Protein AF-A0A897NLY4-F1 (afdb_monomer_lite)

Radius of gyration: 26.13 Å; chains: 1; bounding box: 67×65×35 Å

Sequence (76 aa):
MSRRLHAWLSRLSGPTQAETPPSGDDSEDEATTALFSCPACETTYISEEMDACSKCGESVTQIPTERELALSTSRT

pLDDT: mean 73.04, std 18.2, range [42.19, 94.75]

Secondary structure (DSSP, 8-state):
------SS-S---S-------------------EEEEETTTTEEEEES--SB-TTT-PBPEEEPPHHHHHHHHT--

Foldseek 3Di:
DDDDDDPPPDPPDDPPPPPPPPPPDPPPVVVQFWWKADPVVRDIDTHNDDQADPPPRHGIDTDDDPVVVVVVVPPD

Structure (mmCIF, N/CA/C/O backbone):
data_AF-A0A897NLY4-F1
#
_entry.id   AF-A0A897NLY4-F1
#
loop_
_atom_site.group_PDB
_atom_site.id
_atom_site.type_symbol
_atom_site.label_atom_id
_atom_site.label_alt_id
_atom_site.label_comp_id
_atom_site.label_asym_id
_atom_site.label_entity_id
_atom_site.label_seq_id
_atom_site.pdbx_PDB_ins_code
_atom_site.Cartn_x
_atom_site.Cartn_y
_atom_site.Cartn_z
_atom_site.occupancy
_atom_site.B_iso_or_equiv
_atom_site.auth_seq_id
_atom_site.auth_comp_id
_atom_site.auth_asym_id
_atom_site.auth_atom_id
_atom_site.pdbx_PDB_model_num
ATOM 1 N N . MET A 1 1 ? 55.948 -43.741 -4.122 1.00 42.19 1 MET A N 1
ATOM 2 C CA . MET A 1 1 ? 56.078 -42.803 -5.253 1.00 42.19 1 MET A CA 1
ATOM 3 C C . MET A 1 1 ? 54.731 -42.153 -5.512 1.00 42.19 1 MET A C 1
ATOM 5 O O . MET A 1 1 ? 53.753 -42.865 -5.682 1.00 42.19 1 MET A O 1
ATOM 9 N N . SER A 1 2 ? 54.687 -40.822 -5.490 1.00 50.25 2 SER A N 1
ATOM 10 C CA . SER A 1 2 ? 53.556 -40.003 -5.934 1.00 50.25 2 SER A CA 1
ATOM 11 C C . SER A 1 2 ? 53.230 -40.219 -7.417 1.00 50.25 2 SER A C 1
ATOM 13 O O . SER A 1 2 ? 54.075 -40.743 -8.149 1.00 50.25 2 SER A O 1
ATOM 15 N N . ARG A 1 3 ? 52.096 -39.626 -7.842 1.00 51.38 3 ARG A N 1
ATOM 16 C CA . ARG A 1 3 ? 51.547 -39.477 -9.214 1.00 51.38 3 ARG A CA 1
ATOM 17 C C . ARG A 1 3 ? 50.508 -40.591 -9.483 1.00 51.38 3 ARG A C 1
ATOM 19 O O . ARG A 1 3 ? 50.838 -41.753 -9.347 1.00 51.38 3 ARG A O 1
ATOM 26 N N . ARG A 1 4 ? 49.251 -40.357 -9.877 1.00 61.25 4 ARG A N 1
ATOM 27 C CA . ARG A 1 4 ? 48.624 -39.272 -10.652 1.00 61.25 4 ARG A CA 1
ATOM 28 C C . ARG A 1 4 ? 47.121 -39.252 -10.300 1.00 61.25 4 ARG A C 1
ATOM 30 O O . ARG A 1 4 ? 46.429 -40.234 -10.523 1.00 61.25 4 ARG A O 1
ATOM 37 N N . LEU A 1 5 ? 46.624 -38.201 -9.646 1.00 61.97 5 LEU A N 1
ATOM 38 C CA . LEU A 1 5 ? 45.601 -37.292 -10.195 1.00 61.97 5 LEU A CA 1
ATOM 39 C C . LEU A 1 5 ? 45.323 -37.583 -11.682 1.00 61.97 5 LEU A C 1
ATOM 41 O O . LEU A 1 5 ? 46.281 -37.533 -12.440 1.00 61.97 5 LEU A O 1
ATOM 45 N N . HIS A 1 6 ? 44.073 -37.881 -12.073 1.00 55.19 6 HIS A N 1
ATOM 46 C CA . HIS A 1 6 ? 43.464 -37.709 -13.420 1.00 55.19 6 HIS A CA 1
ATOM 47 C C . HIS A 1 6 ? 42.296 -38.699 -13.669 1.00 55.19 6 HIS A C 1
ATOM 49 O O . HIS A 1 6 ? 42.252 -39.383 -14.685 1.00 55.19 6 HIS A O 1
ATOM 55 N N . ALA A 1 7 ? 41.307 -38.760 -12.772 1.00 54.47 7 ALA A N 1
ATOM 56 C CA . ALA A 1 7 ? 40.028 -39.431 -13.066 1.00 54.47 7 ALA A CA 1
ATOM 57 C C . ALA A 1 7 ? 38.838 -38.452 -13.072 1.00 54.47 7 ALA A C 1
ATOM 59 O O . ALA A 1 7 ? 37.699 -38.855 -12.874 1.00 54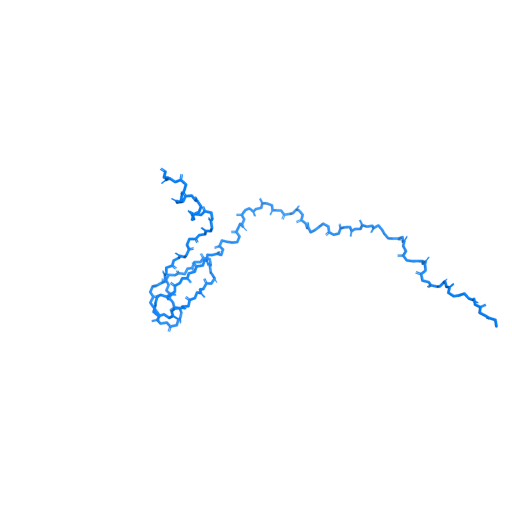.47 7 ALA A O 1
ATOM 60 N N . TRP A 1 8 ? 39.100 -37.155 -13.279 1.00 59.84 8 TRP A N 1
ATOM 61 C CA . TRP A 1 8 ? 38.072 -36.103 -13.268 1.00 59.84 8 TRP A CA 1
ATOM 62 C C . TRP A 1 8 ? 37.821 -35.442 -14.638 1.00 59.84 8 TRP A C 1
ATOM 64 O O . TRP A 1 8 ? 36.964 -34.576 -14.746 1.00 59.84 8 TRP A O 1
ATOM 74 N N . LEU A 1 9 ? 38.520 -35.860 -15.704 1.00 55.81 9 LEU A N 1
ATOM 75 C CA . LEU A 1 9 ? 38.512 -35.181 -17.014 1.00 55.81 9 LEU A CA 1
ATOM 76 C C . LEU A 1 9 ? 37.789 -35.963 -18.128 1.00 55.81 9 LEU A C 1
ATOM 78 O O . LEU A 1 9 ? 38.306 -36.123 -19.230 1.00 55.81 9 LEU A O 1
ATOM 82 N N . SER A 1 10 ? 36.586 -36.481 -17.872 1.00 54.34 10 SER A N 1
ATOM 83 C CA . SER A 1 10 ? 35.818 -37.181 -18.927 1.00 54.34 10 SER A CA 1
ATOM 84 C C . SER A 1 10 ? 34.320 -36.879 -18.940 1.00 54.34 10 SER A C 1
ATOM 86 O O . SER A 1 10 ? 33.536 -37.671 -19.446 1.00 54.34 10 SER A O 1
ATOM 88 N N . ARG A 1 11 ? 33.901 -35.718 -18.422 1.00 56.19 11 ARG A N 1
ATOM 89 C CA . ARG A 1 11 ? 32.510 -35.241 -18.545 1.00 56.19 11 ARG A CA 1
ATOM 90 C C . ARG A 1 11 ? 32.383 -33.832 -19.147 1.00 56.19 11 ARG A C 1
ATOM 92 O O . ARG A 1 11 ? 31.414 -33.141 -18.871 1.00 56.19 11 ARG A O 1
ATOM 99 N N . LEU A 1 12 ? 33.330 -33.414 -19.995 1.00 59.47 12 LEU A N 1
ATOM 100 C CA . LEU A 1 12 ? 33.212 -32.200 -20.825 1.00 59.47 12 LEU A CA 1
ATOM 101 C C . LEU A 1 12 ? 32.900 -32.555 -22.288 1.00 59.47 12 LEU A C 1
ATOM 103 O O . LEU A 1 12 ? 33.654 -32.239 -23.202 1.00 59.47 12 LEU A O 1
ATOM 107 N N . SER A 1 13 ? 31.793 -33.250 -22.523 1.00 58.16 13 SER A N 1
ATOM 108 C CA . SER A 1 13 ? 31.207 -33.388 -23.864 1.00 58.16 13 SER A CA 1
ATOM 109 C C . SER A 1 13 ? 29.710 -33.633 -23.727 1.00 58.16 13 SER A C 1
ATOM 111 O O . SER A 1 13 ? 29.214 -34.736 -23.921 1.00 58.16 13 SER A O 1
ATOM 113 N N . GLY A 1 14 ? 29.001 -32.589 -23.320 1.00 50.62 14 GLY A N 1
ATOM 114 C CA . GLY A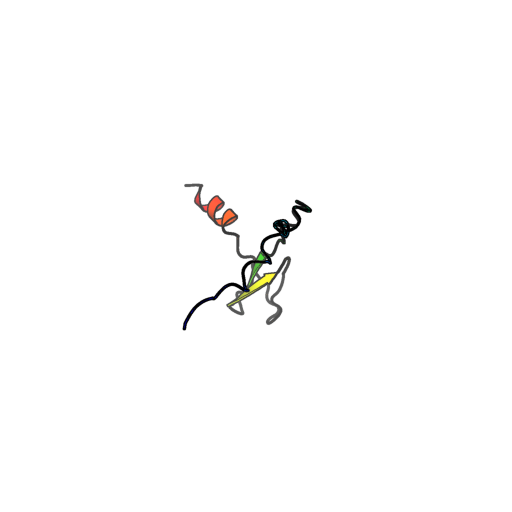 1 14 ? 27.563 -32.460 -23.507 1.00 50.62 14 GLY A CA 1
ATOM 115 C C . GLY A 1 14 ? 27.331 -31.065 -24.075 1.00 50.62 14 GLY A C 1
ATOM 116 O O . GLY A 1 14 ? 28.013 -30.143 -23.615 1.00 50.62 14 GLY A O 1
ATOM 117 N N . PRO A 1 15 ? 26.483 -30.895 -25.105 1.00 49.50 15 PRO A N 1
ATOM 118 C CA . PRO A 1 15 ? 26.228 -29.581 -25.668 1.00 49.50 15 PRO A CA 1
ATOM 119 C C . PRO A 1 15 ? 25.832 -28.656 -24.528 1.00 49.50 15 PRO A C 1
ATOM 121 O O . PRO A 1 15 ? 25.043 -29.027 -23.658 1.00 49.50 15 PRO A O 1
ATOM 124 N N . THR A 1 16 ? 26.420 -27.468 -24.533 1.00 53.34 16 THR A N 1
ATOM 125 C CA . THR A 1 16 ? 25.919 -26.328 -23.786 1.00 53.34 16 THR A CA 1
ATOM 126 C C . THR A 1 16 ? 24.485 -26.071 -24.248 1.00 53.34 16 THR A C 1
ATOM 128 O O . THR A 1 16 ? 24.228 -25.230 -25.100 1.00 53.34 16 THR A O 1
ATOM 131 N N . GLN A 1 17 ? 23.524 -26.815 -23.704 1.00 51.69 17 GLN A N 1
ATOM 132 C CA . GLN A 1 17 ? 22.186 -26.288 -23.534 1.00 51.69 17 GLN A CA 1
ATOM 133 C C . GLN 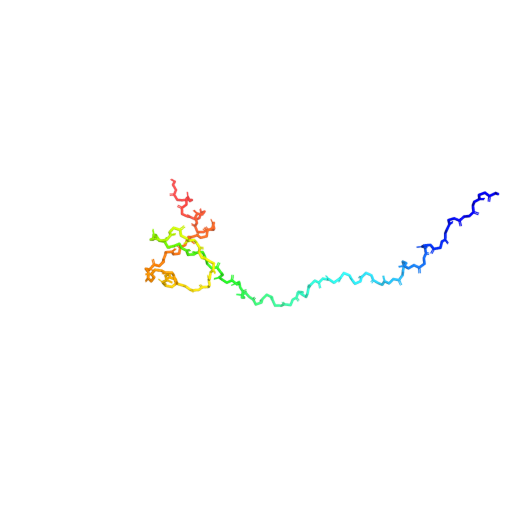A 1 17 ? 22.354 -25.230 -22.457 1.00 51.69 17 GLN A C 1
ATOM 135 O O . GLN A 1 17 ? 22.218 -25.481 -21.264 1.00 51.69 17 GLN A O 1
ATOM 140 N N . ALA A 1 18 ? 22.767 -24.046 -22.913 1.00 54.12 18 ALA A N 1
ATOM 141 C CA . ALA A 1 18 ? 22.232 -22.841 -22.339 1.00 54.12 18 ALA A CA 1
ATOM 142 C C . ALA A 1 18 ? 20.725 -23.080 -22.347 1.00 54.12 18 ALA A C 1
ATOM 144 O O . ALA A 1 18 ? 20.094 -23.054 -23.403 1.00 54.12 18 ALA A O 1
ATOM 145 N N . GLU A 1 19 ? 20.179 -23.447 -21.192 1.00 48.25 19 GLU A N 1
ATOM 146 C CA . GLU A 1 19 ? 18.765 -23.265 -20.939 1.00 48.25 19 GLU A CA 1
ATOM 147 C C . GLU A 1 19 ? 18.593 -21.752 -20.908 1.00 48.25 19 GLU A C 1
ATOM 149 O O . GLU A 1 19 ? 18.626 -21.105 -19.865 1.00 48.25 19 GLU A O 1
ATOM 154 N N . THR A 1 20 ? 18.555 -21.167 -22.106 1.00 56.03 20 THR A N 1
ATOM 155 C CA . THR A 1 20 ? 17.884 -19.908 -22.335 1.00 56.03 20 THR A CA 1
ATOM 156 C C . THR A 1 20 ? 16.495 -20.169 -21.770 1.00 56.03 20 THR A C 1
ATOM 158 O O . THR A 1 20 ? 15.808 -21.049 -22.308 1.00 56.03 20 THR A O 1
ATOM 161 N N . PRO A 1 21 ? 16.095 -19.524 -20.656 1.00 58.97 21 PRO A N 1
ATOM 162 C CA . PRO A 1 21 ? 14.705 -19.603 -20.241 1.00 58.97 21 PRO A CA 1
ATOM 163 C C . PRO A 1 21 ? 13.875 -19.254 -21.478 1.00 58.97 21 PRO A C 1
ATOM 165 O O . PRO A 1 21 ? 14.324 -18.407 -22.260 1.00 58.97 21 PRO A O 1
ATOM 168 N N . PRO A 1 22 ? 12.766 -19.965 -21.733 1.00 49.31 22 PRO A N 1
ATOM 169 C CA . PRO A 1 22 ? 12.014 -19.794 -22.962 1.00 49.31 22 PRO A CA 1
ATOM 170 C C . PRO A 1 22 ? 11.809 -18.300 -23.201 1.00 49.31 22 PRO A C 1
ATOM 172 O O . PRO A 1 22 ? 11.162 -17.618 -22.413 1.00 49.31 22 PRO A O 1
ATOM 175 N N . SER A 1 23 ? 12.405 -17.792 -24.284 1.00 55.84 23 SER A N 1
ATOM 176 C CA . SER A 1 23 ? 11.899 -16.620 -24.984 1.00 55.84 23 SER A CA 1
ATOM 177 C C . SER A 1 23 ? 10.551 -17.053 -25.550 1.00 55.84 23 SER A C 1
ATOM 179 O O . SER A 1 23 ? 10.448 -17.502 -26.687 1.00 55.84 23 SER A O 1
ATOM 181 N N . GLY A 1 24 ? 9.565 -17.093 -24.666 1.00 48.59 24 GLY A N 1
ATOM 182 C CA . GLY A 1 24 ? 8.216 -17.553 -24.899 1.00 48.59 24 GLY A CA 1
ATOM 183 C C . GLY A 1 24 ? 7.318 -16.519 -24.260 1.00 48.59 24 GLY A C 1
ATOM 184 O O . GLY A 1 24 ? 7.329 -16.383 -23.042 1.00 48.59 24 GLY A O 1
ATOM 185 N N . ASP A 1 25 ? 6.611 -15.808 -25.127 1.00 46.62 25 ASP A N 1
ATOM 186 C CA . ASP A 1 25 ? 5.629 -14.784 -24.812 1.00 46.62 25 ASP A CA 1
ATOM 187 C C . ASP A 1 25 ? 6.179 -13.540 -24.104 1.00 46.62 25 ASP A C 1
ATOM 189 O O . ASP A 1 25 ? 6.064 -13.351 -22.900 1.00 46.62 25 ASP A O 1
ATOM 193 N N . ASP A 1 26 ? 6.623 -12.597 -24.934 1.00 44.22 26 ASP A N 1
ATOM 194 C CA . ASP A 1 26 ? 6.207 -11.193 -24.818 1.00 44.22 26 ASP A CA 1
ATOM 195 C C . ASP A 1 26 ? 4.673 -11.120 -25.027 1.00 44.22 26 ASP A C 1
ATOM 197 O O . ASP A 1 26 ? 4.171 -10.504 -25.957 1.00 44.22 26 ASP A O 1
ATOM 201 N N . SER A 1 27 ? 3.908 -11.874 -24.234 1.00 44.69 27 SER A N 1
ATOM 202 C CA . SER A 1 27 ? 2.622 -11.368 -23.800 1.00 44.69 27 SER A CA 1
ATOM 203 C C . SER A 1 27 ? 3.011 -10.469 -22.652 1.00 44.69 27 SER A C 1
ATOM 205 O O . SER A 1 27 ? 3.518 -10.933 -21.631 1.00 44.69 27 SER A O 1
ATOM 207 N N . GLU A 1 28 ? 2.860 -9.173 -22.880 1.00 51.69 28 GLU A N 1
ATOM 208 C CA . GLU A 1 28 ? 2.921 -8.100 -21.897 1.00 51.69 28 GLU A CA 1
ATOM 209 C C . GLU A 1 28 ? 1.831 -8.299 -20.819 1.00 51.69 28 GLU A C 1
ATOM 211 O O . GLU A 1 28 ? 1.089 -7.386 -20.485 1.00 51.69 28 GLU A O 1
ATOM 216 N N . ASP A 1 29 ? 1.723 -9.487 -20.227 1.00 47.00 29 ASP A N 1
ATOM 217 C CA . ASP A 1 29 ? 1.285 -9.650 -18.852 1.00 47.00 29 ASP A CA 1
ATOM 218 C C . ASP A 1 29 ? 2.456 -9.158 -17.992 1.00 47.00 29 ASP A C 1
ATOM 220 O O . ASP A 1 29 ? 3.132 -9.918 -17.293 1.00 47.00 29 ASP A O 1
ATOM 224 N N . GLU A 1 30 ? 2.752 -7.855 -18.096 1.00 56.09 30 GLU A N 1
ATOM 225 C CA . GLU A 1 30 ? 3.464 -7.145 -17.047 1.00 56.09 30 GLU A CA 1
ATOM 226 C C . GLU A 1 30 ? 2.666 -7.466 -15.791 1.00 56.09 30 GLU A C 1
ATOM 228 O O . GLU A 1 30 ? 1.568 -6.938 -15.628 1.00 56.09 30 GLU A O 1
ATOM 233 N N . ALA A 1 31 ? 3.140 -8.404 -14.964 1.00 56.91 31 ALA A N 1
ATOM 234 C CA . ALA A 1 31 ? 2.503 -8.724 -13.699 1.00 56.91 31 ALA A CA 1
ATOM 235 C C . ALA A 1 31 ? 2.332 -7.389 -12.974 1.00 56.91 31 ALA A C 1
ATOM 237 O O . ALA A 1 31 ? 3.310 -6.818 -12.483 1.00 56.91 31 ALA A O 1
ATOM 238 N N . THR A 1 32 ? 1.118 -6.827 -13.021 1.00 69.94 32 THR A N 1
ATOM 239 C CA . THR A 1 32 ? 0.878 -5.414 -12.713 1.00 69.94 32 THR A CA 1
ATOM 240 C C . THR A 1 32 ? 0.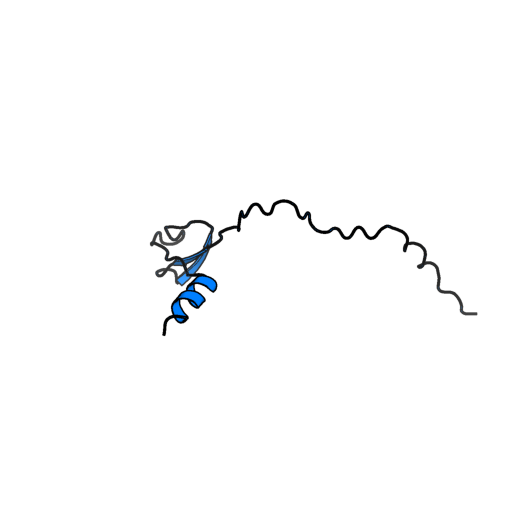707 -5.321 -11.209 1.00 69.94 32 THR A C 1
ATOM 242 O O . THR A 1 32 ? -0.316 -4.900 -10.686 1.00 69.94 32 THR A O 1
ATOM 245 N N . THR A 1 33 ? 1.696 -5.822 -10.475 1.00 82.62 33 THR A N 1
ATOM 246 C CA . THR A 1 33 ? 1.692 -5.774 -9.026 1.00 82.62 33 THR A CA 1
ATOM 247 C C . THR A 1 33 ? 1.942 -4.332 -8.626 1.00 82.62 33 THR A C 1
ATOM 249 O O . THR A 1 33 ? 3.040 -3.802 -8.806 1.00 82.62 33 THR A O 1
ATOM 252 N N . ALA A 1 34 ? 0.909 -3.696 -8.093 1.00 89.19 34 ALA A N 1
ATOM 253 C CA . ALA A 1 34 ? 0.959 -2.368 -7.533 1.00 89.19 34 ALA A CA 1
ATOM 254 C C . ALA A 1 34 ? 1.250 -2.421 -6.029 1.00 89.19 34 ALA A C 1
ATOM 256 O O . ALA A 1 34 ? 0.998 -3.405 -5.325 1.00 89.19 34 ALA A O 1
ATOM 257 N N . LEU A 1 35 ? 1.806 -1.322 -5.532 1.00 92.50 35 LEU A N 1
ATOM 258 C CA . LEU A 1 35 ? 2.023 -1.103 -4.112 1.00 92.50 35 LEU A CA 1
ATOM 259 C C . LEU A 1 35 ? 0.848 -0.293 -3.571 1.00 92.50 35 LEU A C 1
ATOM 261 O O . LEU A 1 35 ? 0.532 0.762 -4.108 1.00 92.50 35 LEU A O 1
ATOM 265 N N . PHE A 1 36 ? 0.228 -0.747 -2.489 1.00 93.19 36 PHE A N 1
ATOM 266 C CA . PHE A 1 36 ? -0.863 -0.042 -1.818 1.00 93.19 36 PHE A CA 1
ATOM 267 C C . PHE A 1 36 ? -0.480 0.254 -0.375 1.00 93.19 36 PHE A C 1
ATOM 269 O O . PHE A 1 36 ? 0.104 -0.585 0.302 1.00 93.19 36 PHE A O 1
ATOM 276 N N . SER A 1 37 ? -0.821 1.436 0.123 1.00 94.06 37 SER A N 1
ATOM 277 C CA . SER A 1 37 ? -0.556 1.856 1.499 1.00 94.06 37 SER A CA 1
ATOM 278 C C . SER A 1 37 ? -1.860 2.069 2.255 1.00 94.06 37 SER A C 1
ATOM 280 O O . SER A 1 37 ? -2.776 2.731 1.770 1.00 94.06 37 SER A O 1
ATOM 282 N N . CYS A 1 38 ? -1.960 1.506 3.459 1.00 94.75 38 CYS A N 1
ATOM 283 C CA . CYS A 1 38 ? -3.061 1.809 4.367 1.00 94.75 38 CYS A CA 1
ATOM 284 C C . CYS A 1 38 ? -2.647 2.937 5.327 1.00 94.75 38 CYS A C 1
ATOM 286 O O . CYS A 1 38 ? -1.733 2.715 6.125 1.00 94.75 38 CYS A O 1
ATOM 288 N N . PRO A 1 39 ? -3.330 4.097 5.332 1.00 91.19 39 PRO A N 1
ATOM 289 C CA . PRO A 1 39 ? -2.986 5.208 6.223 1.00 91.19 39 PRO A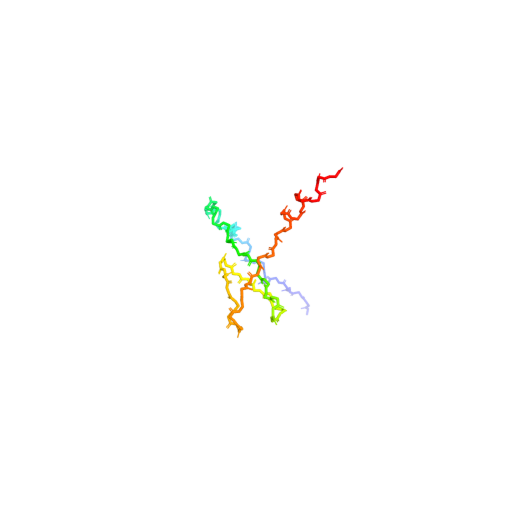 CA 1
ATOM 290 C C . PRO A 1 39 ? -3.293 4.917 7.700 1.00 91.19 39 PRO A C 1
ATOM 292 O O . PRO A 1 39 ? -2.644 5.472 8.578 1.00 91.19 39 PRO A O 1
ATOM 295 N N . ALA A 1 40 ? -4.254 4.033 7.991 1.00 92.19 40 ALA A N 1
ATOM 296 C CA . ALA A 1 40 ? -4.640 3.690 9.361 1.00 92.19 40 ALA A CA 1
ATOM 297 C C . ALA A 1 40 ? -3.736 2.621 10.001 1.00 92.19 40 ALA A C 1
ATOM 299 O O . ALA A 1 40 ? -3.534 2.619 11.212 1.00 92.19 40 ALA A O 1
ATOM 300 N N . CYS A 1 41 ? -3.219 1.684 9.201 1.00 92.12 41 CYS A N 1
ATOM 301 C CA . CYS A 1 41 ? -2.348 0.603 9.677 1.00 92.12 41 CYS A CA 1
ATOM 302 C C . CYS A 1 41 ? -0.863 0.842 9.388 1.00 92.12 41 CYS A C 1
ATOM 304 O O . CYS A 1 41 ? -0.054 -0.009 9.755 1.00 92.12 41 CYS A O 1
ATOM 306 N N . GLU A 1 42 ? -0.528 1.910 8.657 1.00 91.44 42 GLU A N 1
ATOM 307 C CA . GLU A 1 42 ? 0.832 2.233 8.197 1.00 91.44 42 GLU A CA 1
ATOM 308 C C . GLU A 1 42 ? 1.535 1.017 7.566 1.00 91.44 42 GLU A C 1
ATOM 310 O O . GLU A 1 42 ? 2.715 0.749 7.775 1.00 91.44 42 GLU A O 1
ATOM 315 N N . THR A 1 43 ? 0.760 0.218 6.828 1.00 91.56 43 THR A N 1
ATOM 316 C CA . THR A 1 43 ? 1.198 -1.046 6.230 1.00 91.56 43 THR A CA 1
ATOM 317 C C . THR A 1 43 ? 1.129 -0.939 4.715 1.00 91.56 43 THR A C 1
ATOM 319 O O . THR A 1 43 ? 0.130 -0.451 4.177 1.00 91.56 43 THR A O 1
ATOM 322 N N . THR A 1 44 ? 2.169 -1.437 4.047 1.00 92.81 44 THR A N 1
ATOM 323 C CA . THR A 1 44 ? 2.240 -1.539 2.587 1.00 92.81 44 THR A CA 1
ATOM 324 C C . THR A 1 44 ? 1.892 -2.952 2.130 1.00 92.81 44 THR A C 1
ATOM 326 O O . THR A 1 44 ? 2.349 -3.934 2.716 1.00 92.81 44 THR A O 1
ATOM 329 N N . TYR A 1 45 ? 1.110 -3.041 1.064 1.00 91.00 45 TYR A N 1
ATOM 330 C CA . TYR A 1 45 ? 0.649 -4.266 0.427 1.00 91.00 45 TYR A CA 1
ATOM 331 C C . TYR A 1 45 ? 1.140 -4.310 -1.020 1.00 91.00 45 TYR A C 1
ATOM 333 O O . TYR A 1 45 ? 1.268 -3.271 -1.662 1.00 91.00 45 TYR A O 1
ATOM 341 N N . ILE A 1 46 ? 1.416 -5.515 -1.518 1.00 91.69 46 ILE A N 1
ATOM 342 C CA . ILE A 1 46 ? 1.749 -5.776 -2.922 1.00 91.69 46 ILE A CA 1
ATOM 343 C C . ILE A 1 46 ? 0.594 -6.598 -3.482 1.00 91.69 46 ILE A C 1
ATOM 345 O O . ILE A 1 46 ? 0.338 -7.703 -3.000 1.00 91.69 46 ILE A O 1
ATOM 349 N N . SER A 1 47 ? -0.157 -6.045 -4.426 1.00 89.94 47 SER A N 1
ATOM 350 C CA . SER A 1 47 ? -1.344 -6.679 -5.016 1.00 89.94 47 SER A CA 1
ATOM 351 C C . SER A 1 47 ? -1.601 -6.093 -6.400 1.00 89.94 47 SER A C 1
ATOM 353 O O . SER A 1 47 ? -1.097 -5.023 -6.712 1.00 89.94 47 SER A O 1
ATOM 355 N N . GLU A 1 48 ? -2.350 -6.788 -7.245 1.00 88.62 48 GLU A N 1
ATOM 356 C CA . GLU A 1 48 ? -2.722 -6.269 -8.572 1.00 88.62 48 GLU A CA 1
ATOM 357 C C . GLU A 1 48 ? -3.824 -5.210 -8.447 1.00 88.62 48 GLU A C 1
ATOM 359 O O . GLU A 1 48 ? -3.742 -4.131 -9.024 1.00 88.62 48 GLU A O 1
ATOM 364 N N . GLU A 1 49 ? -4.807 -5.487 -7.592 1.00 86.12 49 GLU A N 1
ATOM 365 C CA . GLU A 1 49 ? -5.924 -4.604 -7.279 1.00 86.12 49 GLU A CA 1
ATOM 366 C C . GLU A 1 49 ? -6.246 -4.711 -5.785 1.00 86.12 49 GLU A C 1
ATOM 368 O O . GLU A 1 49 ? -6.272 -5.808 -5.218 1.00 86.12 49 GLU A O 1
ATOM 373 N N . MET A 1 50 ? -6.442 -3.567 -5.126 1.00 88.31 50 MET A N 1
ATOM 374 C CA . MET A 1 50 ? -6.804 -3.515 -3.713 1.00 88.31 50 MET A CA 1
ATOM 375 C C . MET A 1 50 ? -7.490 -2.189 -3.378 1.00 88.31 50 MET A C 1
ATOM 377 O O . MET A 1 50 ? -6.865 -1.133 -3.437 1.00 88.31 50 MET A O 1
ATOM 381 N N . ASP A 1 51 ? -8.755 -2.247 -2.966 1.00 89.19 51 ASP A N 1
ATOM 382 C CA . ASP A 1 51 ? -9.534 -1.053 -2.602 1.00 89.19 51 ASP A CA 1
ATOM 383 C C . ASP A 1 51 ? -9.522 -0.771 -1.092 1.00 89.19 51 ASP A C 1
ATOM 385 O O . ASP A 1 51 ? -9.604 0.379 -0.656 1.00 89.19 51 ASP A O 1
ATOM 389 N N . ALA A 1 52 ? -9.406 -1.821 -0.269 1.00 93.00 52 ALA A N 1
ATOM 390 C CA . ALA A 1 52 ? -9.529 -1.738 1.184 1.00 93.00 52 ALA A CA 1
ATOM 391 C C . ALA A 1 52 ? -8.514 -2.615 1.928 1.00 93.00 52 ALA A C 1
ATOM 393 O O . ALA A 1 52 ? -8.143 -3.705 1.499 1.00 93.00 52 ALA A O 1
ATOM 394 N N . CYS A 1 53 ? -8.089 -2.141 3.097 1.00 92.62 53 CYS A N 1
ATOM 395 C CA . CYS A 1 53 ? -7.127 -2.794 3.968 1.00 92.62 53 CYS A CA 1
ATOM 396 C C . CYS A 1 53 ? -7.736 -4.032 4.628 1.00 92.62 53 CYS A C 1
ATOM 398 O O . CYS A 1 53 ? -8.662 -3.920 5.430 1.00 92.62 53 CYS A O 1
ATOM 400 N N . SER A 1 54 ? -7.143 -5.207 4.411 1.00 88.31 54 SER A N 1
ATOM 401 C CA . SER A 1 54 ? -7.632 -6.472 4.983 1.00 88.31 54 SER A CA 1
ATOM 402 C C . SER A 1 54 ? -7.584 -6.541 6.517 1.00 88.31 54 SER A C 1
ATOM 404 O O . SER A 1 54 ? -8.146 -7.463 7.101 1.00 88.31 54 SER A O 1
ATOM 406 N N . LYS A 1 55 ? -6.897 -5.602 7.186 1.00 88.56 55 LYS A N 1
ATOM 407 C CA . LYS A 1 55 ? -6.799 -5.554 8.655 1.00 88.56 55 LYS A CA 1
ATOM 408 C C . LYS A 1 55 ? -7.845 -4.665 9.319 1.00 88.56 55 LYS A C 1
ATOM 410 O O . LYS A 1 55 ? -8.410 -5.066 10.329 1.00 88.56 55 LYS A O 1
ATOM 415 N N . CYS A 1 56 ? -8.051 -3.454 8.809 1.00 92.12 56 CYS A N 1
ATOM 416 C CA . CYS A 1 56 ? -8.925 -2.459 9.441 1.00 92.12 56 CYS A CA 1
ATOM 417 C C . CYS A 1 56 ? -10.158 -2.100 8.605 1.00 92.12 56 CYS A C 1
ATOM 419 O O . CYS A 1 56 ? -11.048 -1.434 9.122 1.00 92.12 56 CYS A O 1
ATOM 421 N N . GLY A 1 57 ? -10.219 -2.527 7.341 1.00 90.75 57 GLY A N 1
ATOM 422 C CA . GLY A 1 57 ? -11.300 -2.202 6.409 1.00 90.75 57 GLY A CA 1
ATOM 423 C C . GLY A 1 57 ? -11.237 -0.793 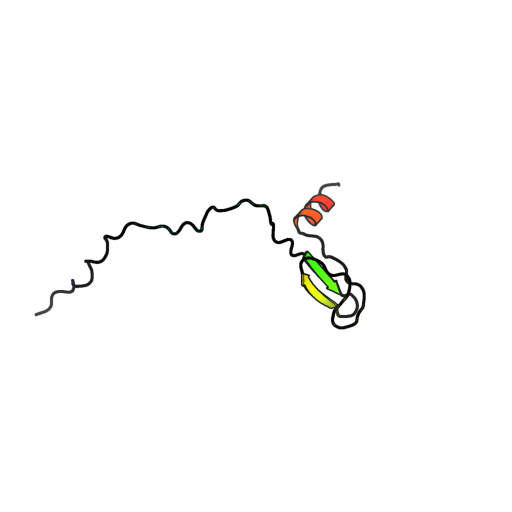5.814 1.00 90.75 57 GLY A C 1
ATOM 424 O O . GLY A 1 57 ? -12.095 -0.456 5.008 1.00 90.75 57 GLY A O 1
ATOM 425 N N . GLU A 1 58 ? -10.243 0.021 6.183 1.00 92.56 58 GLU A N 1
ATOM 426 C CA . GLU A 1 58 ? -10.062 1.374 5.641 1.00 92.56 58 GLU A CA 1
ATOM 427 C C . GLU A 1 58 ? -9.608 1.333 4.177 1.00 92.56 58 GLU A C 1
ATOM 429 O O . GLU A 1 58 ? -8.869 0.426 3.787 1.00 92.56 58 GLU A O 1
ATOM 434 N N . SER A 1 59 ? -9.987 2.337 3.383 1.00 94.06 59 SER A N 1
ATOM 435 C CA . SER A 1 59 ? -9.516 2.469 2.000 1.00 94.06 59 SER A CA 1
ATOM 436 C C . SER A 1 59 ? -7.988 2.563 1.924 1.00 94.06 59 SER A C 1
ATOM 438 O O . SER A 1 59 ? -7.367 3.288 2.711 1.00 94.06 59 SER A O 1
ATOM 440 N N . VAL A 1 60 ? -7.379 1.855 0.971 1.00 93.56 60 VAL A N 1
ATOM 441 C CA . VAL A 1 60 ? -5.934 1.949 0.705 1.00 93.56 60 VAL A CA 1
ATOM 442 C C . VAL A 1 60 ? -5.643 2.922 -0.435 1.00 93.56 60 VAL A C 1
ATOM 444 O O . VAL A 1 60 ? -6.473 3.144 -1.310 1.00 93.56 60 VAL A O 1
ATOM 447 N N . THR A 1 61 ? -4.440 3.491 -0.431 1.00 92.00 61 THR A N 1
ATOM 448 C CA . THR A 1 61 ? -3.962 4.400 -1.477 1.00 92.00 61 THR A CA 1
ATOM 449 C C . THR A 1 61 ? -2.839 3.736 -2.259 1.00 92.00 61 THR A C 1
ATOM 451 O O . THR A 1 61 ? -1.848 3.305 -1.662 1.00 92.00 61 THR A O 1
ATOM 454 N N . GLN A 1 62 ? -2.963 3.684 -3.585 1.00 91.81 62 GLN A N 1
ATOM 455 C CA . GLN A 1 62 ? -1.904 3.184 -4.460 1.00 91.81 62 GLN A CA 1
ATOM 456 C C . GLN A 1 62 ? -0.677 4.104 -4.407 1.00 91.81 62 GLN A C 1
ATOM 458 O O . GLN A 1 62 ? -0.786 5.328 -4.499 1.00 91.81 62 GLN A O 1
ATOM 463 N N . ILE A 1 63 ? 0.498 3.506 -4.246 1.00 91.25 63 ILE A N 1
ATOM 464 C CA . ILE A 1 63 ? 1.787 4.185 -4.291 1.00 91.25 63 ILE A CA 1
ATOM 465 C C . ILE A 1 63 ? 2.228 4.247 -5.760 1.00 91.25 63 ILE A C 1
ATOM 467 O O . ILE A 1 63 ? 2.308 3.195 -6.402 1.00 91.25 63 ILE A O 1
ATOM 471 N N . PRO A 1 64 ? 2.534 5.443 -6.292 1.00 88.12 64 PRO A N 1
ATOM 472 C CA . PRO A 1 64 ? 2.993 5.592 -7.666 1.00 88.12 64 PRO A CA 1
ATOM 473 C C . PRO A 1 64 ? 4.341 4.900 -7.877 1.00 88.12 64 PRO A C 1
ATOM 475 O O . PRO A 1 64 ? 5.199 4.865 -6.992 1.00 88.12 64 PRO A O 1
ATOM 478 N N . THR A 1 65 ? 4.540 4.382 -9.082 1.00 87.25 65 THR A N 1
ATOM 479 C CA . THR A 1 65 ? 5.791 3.741 -9.491 1.00 87.25 65 THR A CA 1
ATOM 480 C C . THR A 1 65 ? 6.904 4.761 -9.739 1.00 87.25 65 THR A C 1
ATOM 482 O O . THR A 1 65 ? 6.666 5.952 -9.961 1.00 87.25 65 THR A O 1
ATOM 485 N N . GLU A 1 66 ? 8.156 4.295 -9.767 1.00 85.75 66 GLU A N 1
ATOM 486 C CA . GLU A 1 66 ? 9.325 5.138 -10.063 1.00 85.75 66 GLU A CA 1
ATOM 487 C C . GLU A 1 66 ? 9.199 5.866 -11.410 1.00 85.75 66 GLU A C 1
ATOM 489 O O . GLU A 1 66 ? 9.598 7.025 -11.532 1.00 85.75 66 GLU A O 1
ATOM 494 N N . ARG A 1 67 ? 8.595 5.217 -12.415 1.00 83.31 67 ARG A N 1
ATOM 495 C CA . ARG A 1 67 ? 8.351 5.815 -13.734 1.00 83.31 67 ARG A CA 1
ATOM 496 C C . ARG A 1 67 ? 7.379 6.995 -13.636 1.00 83.31 67 ARG A C 1
ATOM 498 O O . ARG A 1 67 ? 7.640 8.043 -14.220 1.00 83.31 67 ARG A O 1
ATOM 505 N N . GLU A 1 68 ? 6.290 6.851 -12.887 1.00 84.94 68 GLU A N 1
ATOM 506 C CA . GLU A 1 68 ? 5.304 7.919 -12.674 1.00 84.94 68 GLU A CA 1
ATOM 507 C C . GLU A 1 68 ? 5.900 9.097 -11.896 1.00 84.94 68 GLU A C 1
ATOM 509 O O . GLU A 1 68 ? 5.728 10.260 -12.274 1.00 84.94 68 GLU A O 1
ATOM 514 N N . LEU A 1 69 ? 6.681 8.794 -10.857 1.00 85.81 69 LEU A N 1
ATOM 515 C CA . LEU A 1 69 ? 7.430 9.787 -10.088 1.00 85.81 69 LEU A CA 1
ATOM 516 C C . LEU A 1 69 ? 8.414 10.557 -10.987 1.00 85.81 69 LEU A C 1
ATOM 518 O O . LEU A 1 69 ? 8.434 11.790 -10.958 1.00 85.81 69 LEU A O 1
ATOM 522 N N . ALA A 1 70 ? 9.167 9.864 -11.847 1.00 82.44 70 ALA A N 1
ATOM 523 C CA . ALA A 1 70 ? 10.115 10.476 -12.782 1.00 82.44 70 ALA A CA 1
ATOM 524 C C . ALA A 1 70 ? 9.436 11.405 -13.807 1.00 82.44 70 ALA A C 1
ATOM 526 O O . ALA A 1 70 ? 9.963 12.469 -14.140 1.00 82.44 70 ALA A O 1
ATOM 527 N N . LEU A 1 71 ? 8.240 11.045 -14.278 1.00 82.06 71 LEU A N 1
ATOM 528 C CA . LEU A 1 71 ? 7.451 11.884 -15.183 1.00 82.06 71 LEU A CA 1
ATOM 529 C C . LEU A 1 71 ? 6.962 13.158 -14.479 1.00 82.06 71 LEU A C 1
ATOM 531 O O . LEU A 1 71 ? 7.039 14.243 -15.058 1.00 82.06 71 LEU A O 1
ATOM 535 N N . SER A 1 72 ? 6.527 13.050 -13.220 1.00 75.75 72 SER A N 1
ATOM 536 C CA . SER A 1 72 ? 6.009 14.187 -12.446 1.00 75.75 72 SER A CA 1
ATOM 537 C C . SER A 1 72 ? 7.063 15.269 -12.156 1.00 75.75 72 SER A C 1
ATOM 539 O O . SER A 1 72 ? 6.747 16.457 -12.200 1.00 75.75 72 SER A O 1
ATOM 541 N N . THR A 1 73 ? 8.329 14.888 -11.946 1.00 74.31 73 THR A N 1
ATOM 542 C CA . THR A 1 73 ? 9.423 15.830 -11.633 1.00 74.31 73 THR A CA 1
ATOM 543 C C . THR A 1 73 ? 10.044 16.510 -12.857 1.00 74.31 73 THR A C 1
ATOM 545 O O . THR A 1 73 ? 10.798 17.467 -12.704 1.00 74.31 73 THR A O 1
ATOM 548 N N . SER A 1 74 ? 9.761 16.030 -14.070 1.00 69.19 74 SER A N 1
ATOM 549 C CA . SER A 1 74 ? 10.383 16.521 -15.312 1.00 69.19 74 SER A CA 1
ATOM 550 C C . SER A 1 74 ? 9.760 17.813 -15.871 1.00 69.19 74 SER A C 1
ATOM 552 O O . SER A 1 74 ? 10.225 18.343 -16.879 1.00 69.19 74 SER A O 1
ATOM 554 N N . ARG A 1 75 ? 8.716 18.345 -15.219 1.00 60.09 75 ARG A N 1
ATOM 555 C CA . ARG A 1 75 ? 8.037 19.595 -15.589 1.00 60.09 75 ARG A CA 1
ATOM 556 C C . ARG A 1 75 ? 8.395 20.704 -14.594 1.00 60.09 75 ARG A C 1
ATOM 558 O O . ARG A 1 75 ? 7.620 21.004 -13.690 1.00 60.09 75 ARG A O 1
ATOM 565 N N . THR A 1 76 ? 9.568 21.309 -14.733 1.00 54.78 76 THR A N 1
ATOM 566 C CA . THR A 1 76 ? 9.964 22.556 -14.049 1.00 54.78 76 THR A CA 1
ATOM 567 C C . THR A 1 76 ? 10.919 23.318 -14.952 1.00 54.78 76 THR A C 1
ATOM 569 O O . THR A 1 76 ? 10.755 24.552 -15.047 1.00 54.78 76 THR A O 1
#

Organism: NCBI:txid2841257